Protein AF-A0A1W9LBS1-F1 (afdb_monomer_lite)

pLDDT: mean 74.66, std 26.08, range [30.8, 98.56]

Foldseek 3Di:
DDDDDDDDDDDDDDDDDDDDDDDDDDDDDDDDDDDDDDPPPDPPPCPPVNVVVVVVVVVVPDPPPPPPPPDQDWDWDWDWDADPNWIKIKTGIDSDPADAQWIKIATPLGWIKTGGDDRNAQAAWIKIADSQGKIKTAGDDRNFGAQWIWIQHPVRDIDTDGDDRNDDDDD

Structure (mmCIF, N/CA/C/O backbone):
data_AF-A0A1W9LBS1-F1
#
_entry.id   AF-A0A1W9LBS1-F1
#
loop_
_atom_site.group_PDB
_atom_site.id
_atom_site.type_symbol
_atom_site.label_atom_id
_atom_site.label_alt_id
_atom_site.label_comp_id
_atom_site.label_asym_id
_atom_site.label_entity_id
_atom_site.label_seq_id
_atom_site.pdbx_PDB_ins_code
_atom_site.Cartn_x
_atom_site.Cartn_y
_atom_site.Cartn_z
_atom_site.occupancy
_atom_site.B_iso_or_equiv
_atom_site.auth_seq_id
_atom_site.auth_comp_id
_atom_site.auth_asym_id
_atom_site.auth_atom_id
_atom_site.pdbx_PDB_model_num
ATOM 1 N N . MET A 1 1 ? -14.120 -19.213 -21.903 1.00 36.50 1 MET A N 1
ATOM 2 C CA . MET A 1 1 ? -15.144 -18.539 -21.077 1.00 36.50 1 MET A CA 1
ATOM 3 C C . MET A 1 1 ? -15.224 -19.303 -19.761 1.00 36.50 1 MET A C 1
ATOM 5 O O . MET A 1 1 ? -15.366 -20.513 -19.821 1.00 36.50 1 MET A O 1
ATOM 9 N N . LEU A 1 2 ? -15.049 -18.598 -18.633 1.00 33.12 2 LEU A N 1
ATOM 10 C CA . LEU A 1 2 ? -15.089 -19.060 -17.230 1.00 33.12 2 LEU A CA 1
ATOM 11 C C . LEU A 1 2 ? -13.929 -19.956 -16.746 1.00 33.12 2 LEU A C 1
ATOM 13 O O . LEU A 1 2 ? -14.022 -21.177 -16.708 1.00 33.12 2 LEU A O 1
ATOM 17 N N . ILE A 1 3 ? -12.853 -19.308 -16.282 1.00 35.91 3 ILE A N 1
ATOM 18 C CA . ILE A 1 3 ? -11.928 -19.889 -15.300 1.00 35.91 3 ILE A CA 1
ATOM 19 C C . ILE A 1 3 ? -12.516 -19.552 -13.928 1.00 35.91 3 ILE A C 1
ATOM 21 O O . ILE A 1 3 ? -12.462 -18.402 -13.497 1.00 35.91 3 ILE A O 1
ATOM 25 N N . THR A 1 4 ? -13.108 -20.529 -13.252 1.00 41.00 4 THR A N 1
ATOM 26 C CA . THR A 1 4 ? -13.481 -20.396 -11.840 1.00 41.00 4 THR A CA 1
ATOM 27 C C . THR A 1 4 ? -12.850 -21.518 -11.037 1.00 41.00 4 THR A C 1
ATOM 29 O O . THR A 1 4 ? -13.008 -22.686 -11.379 1.00 41.00 4 THR A O 1
ATOM 32 N N . ASN A 1 5 ? -12.244 -21.116 -9.920 1.00 39.78 5 ASN A N 1
ATOM 33 C CA . ASN A 1 5 ? -11.893 -21.917 -8.748 1.00 39.78 5 ASN A CA 1
ATOM 34 C C . ASN A 1 5 ? -10.579 -22.701 -8.820 1.00 39.78 5 ASN A C 1
ATOM 36 O O . ASN A 1 5 ? -10.556 -23.915 -8.988 1.00 39.78 5 ASN A O 1
ATOM 40 N N . TYR A 1 6 ? -9.488 -21.999 -8.520 1.00 35.34 6 TYR A N 1
ATOM 41 C CA . TYR A 1 6 ? -8.318 -22.602 -7.887 1.00 35.34 6 TYR A CA 1
ATOM 42 C C . TYR A 1 6 ? -8.099 -21.902 -6.540 1.00 35.34 6 TYR A C 1
ATOM 44 O O . TYR A 1 6 ? -8.247 -20.686 -6.465 1.00 35.34 6 TYR A O 1
ATOM 52 N N . TRP A 1 7 ? -7.746 -22.679 -5.511 1.00 31.48 7 TRP A N 1
ATOM 53 C CA . TRP A 1 7 ? -7.527 -22.308 -4.098 1.00 31.48 7 TRP A CA 1
ATOM 54 C C . TRP A 1 7 ? -8.739 -22.392 -3.159 1.00 31.48 7 TRP A C 1
ATOM 56 O O . TRP A 1 7 ? -9.196 -21.410 -2.581 1.00 31.48 7 TRP A O 1
ATOM 66 N N . LYS A 1 8 ? -9.164 -23.629 -2.885 1.00 36.88 8 LYS A N 1
ATOM 67 C CA . LYS A 1 8 ? -9.618 -24.010 -1.542 1.00 36.88 8 LYS A CA 1
ATOM 68 C C . LYS A 1 8 ? -8.499 -24.835 -0.898 1.00 36.88 8 LYS A C 1
ATOM 70 O O . LYS A 1 8 ? -8.040 -25.799 -1.496 1.00 36.88 8 LYS A O 1
ATOM 75 N N . ASN A 1 9 ? -8.109 -24.444 0.313 1.00 33.78 9 ASN A N 1
ATOM 76 C CA . ASN A 1 9 ? -7.305 -25.202 1.281 1.00 33.78 9 ASN A CA 1
ATOM 77 C C . ASN A 1 9 ? -5.779 -25.224 1.067 1.00 33.78 9 ASN A C 1
ATOM 79 O O . ASN A 1 9 ? -5.213 -26.176 0.539 1.00 33.78 9 ASN A O 1
ATOM 83 N N . ARG A 1 10 ? -5.082 -24.234 1.642 1.00 37.16 10 ARG A N 1
ATOM 84 C CA . ARG A 1 10 ? -3.775 -24.487 2.268 1.00 37.16 10 ARG A CA 1
ATOM 85 C C . ARG A 1 10 ? -3.899 -24.288 3.771 1.00 37.16 10 ARG A C 1
ATOM 87 O O . ARG A 1 10 ? -3.774 -23.183 4.284 1.00 37.16 10 ARG A O 1
ATOM 94 N N . THR A 1 11 ? -4.148 -25.393 4.457 1.00 37.41 11 THR A N 1
ATOM 95 C CA . THR A 1 11 ? -3.986 -25.533 5.902 1.00 37.41 11 THR A CA 1
ATOM 96 C C . THR A 1 11 ? -3.262 -26.854 6.101 1.00 37.41 11 THR A C 1
ATOM 98 O O . THR A 1 11 ? -3.874 -27.899 5.935 1.00 37.41 11 THR A O 1
ATOM 101 N N . ALA A 1 12 ? -1.955 -26.802 6.347 1.00 32.44 12 ALA A N 1
ATOM 102 C CA . ALA A 1 12 ? -1.190 -27.845 7.034 1.00 32.44 12 ALA A CA 1
ATOM 103 C C . ALA A 1 12 ? 0.273 -27.395 7.127 1.00 32.44 12 ALA A C 1
ATOM 105 O O . ALA A 1 12 ? 1.088 -27.610 6.235 1.00 32.44 12 ALA A O 1
ATOM 106 N N . MET A 1 13 ? 0.562 -26.718 8.229 1.00 32.22 13 MET A N 1
ATOM 107 C CA . MET A 1 13 ? 1.886 -26.583 8.811 1.00 32.22 13 MET A CA 1
ATOM 108 C C . MET A 1 13 ? 2.195 -27.923 9.491 1.00 32.22 13 MET A C 1
ATOM 1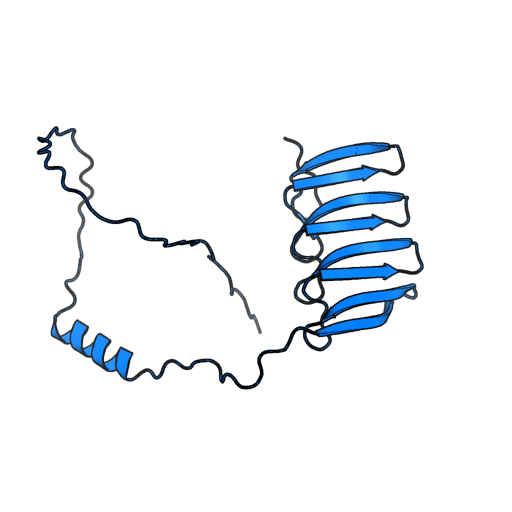10 O O . MET A 1 13 ? 1.425 -28.328 10.358 1.00 32.22 13 MET A O 1
ATOM 114 N N . VAL A 1 14 ? 3.270 -28.622 9.117 1.00 35.78 14 VAL A N 1
ATOM 115 C CA . VAL A 1 14 ? 3.818 -29.706 9.949 1.00 35.78 14 VAL A CA 1
ATOM 116 C C . VAL A 1 14 ? 5.337 -29.580 9.990 1.00 35.78 14 VAL A C 1
ATOM 118 O O . VAL A 1 14 ? 6.043 -29.849 9.023 1.00 35.78 14 VAL A O 1
ATOM 121 N N . LEU A 1 15 ? 5.794 -29.106 11.145 1.00 31.30 15 LEU A N 1
ATOM 122 C CA . LEU A 1 15 ? 7.166 -29.075 11.623 1.00 31.30 15 LEU A CA 1
ATOM 123 C C . LEU A 1 15 ? 7.467 -30.455 12.235 1.00 31.30 15 LEU A C 1
ATOM 125 O O . LEU A 1 15 ? 6.760 -30.867 13.151 1.00 31.30 15 LEU A O 1
ATOM 129 N N . PHE A 1 16 ? 8.496 -31.159 11.762 1.00 30.80 16 PHE A N 1
ATOM 130 C CA . PHE A 1 16 ? 9.033 -32.346 12.435 1.00 30.80 16 PHE A CA 1
ATOM 131 C C . PHE A 1 16 ? 10.470 -32.060 12.875 1.00 30.80 16 PHE A C 1
ATOM 133 O O . PHE A 1 16 ? 11.365 -31.948 12.042 1.00 30.80 16 PHE A O 1
ATOM 140 N N . ILE A 1 17 ? 10.689 -31.971 14.188 1.00 36.91 17 ILE A N 1
ATOM 141 C CA . ILE A 1 17 ? 11.993 -32.217 14.811 1.00 36.91 17 ILE A CA 1
ATOM 142 C C . ILE A 1 17 ? 11.771 -33.341 15.823 1.00 36.91 17 ILE A C 1
ATOM 144 O O . ILE A 1 17 ? 10.925 -33.238 16.709 1.00 36.91 17 ILE A O 1
ATOM 148 N N . ALA A 1 18 ? 12.488 -34.441 15.614 1.00 32.09 18 ALA A N 1
ATOM 149 C CA . ALA A 1 18 ? 12.414 -35.666 16.392 1.00 32.09 18 ALA A CA 1
ATOM 150 C C . ALA A 1 18 ? 13.114 -35.511 17.753 1.00 32.09 18 ALA A C 1
ATOM 152 O O . ALA A 1 18 ? 14.228 -34.996 17.821 1.00 32.09 18 ALA A O 1
ATOM 153 N N . ILE A 1 19 ? 12.494 -36.029 18.816 1.00 39.34 19 ILE A N 1
ATOM 154 C CA . ILE A 1 19 ? 13.157 -36.371 20.081 1.00 39.34 19 ILE A CA 1
ATOM 155 C C . ILE A 1 19 ? 12.761 -37.811 20.412 1.00 39.34 19 ILE A C 1
ATOM 157 O O . ILE A 1 19 ? 11.598 -38.193 20.275 1.00 39.34 19 ILE A O 1
ATOM 161 N N . GLY A 1 20 ? 13.760 -38.622 20.753 1.00 33.31 20 GLY A N 1
ATOM 162 C CA . GLY A 1 20 ? 13.642 -40.061 20.927 1.00 33.31 20 GLY A CA 1
ATOM 163 C C . GLY A 1 20 ? 13.085 -40.526 22.276 1.00 33.31 20 GLY A C 1
ATOM 164 O O . GLY A 1 20 ? 13.090 -39.803 23.265 1.00 33.31 20 GLY A O 1
ATOM 165 N N . LEU A 1 21 ? 12.648 -41.789 22.233 1.00 40.00 21 LEU A N 1
ATOM 166 C CA . LEU A 1 21 ? 12.688 -42.850 23.249 1.00 40.00 21 LEU A CA 1
ATOM 167 C C . LEU A 1 21 ? 12.442 -42.469 24.720 1.00 40.00 21 LEU A C 1
ATOM 169 O O . LEU A 1 21 ? 13.315 -41.943 25.400 1.00 40.00 21 LEU A O 1
ATOM 173 N N . SER A 1 22 ? 11.350 -42.981 25.288 1.00 35.19 22 SER A N 1
ATOM 174 C CA . SER A 1 22 ? 11.447 -44.046 26.300 1.00 35.19 22 SER A CA 1
ATOM 175 C C . SER A 1 22 ? 10.070 -44.571 26.715 1.00 35.19 22 SER A C 1
ATOM 177 O O . SER A 1 22 ? 9.037 -43.924 26.577 1.00 35.19 22 SER A O 1
ATOM 179 N N . SER A 1 23 ? 10.118 -45.825 27.137 1.00 40.25 23 SER A N 1
ATOM 180 C CA . SER A 1 23 ? 9.072 -46.772 27.489 1.00 40.25 23 SER A CA 1
ATOM 181 C C . SER A 1 23 ? 8.063 -46.274 28.526 1.00 40.25 23 SER A C 1
ATOM 183 O O . SER A 1 23 ? 8.428 -45.623 29.498 1.00 40.25 23 SER A O 1
ATOM 185 N N . GLY A 1 24 ? 6.805 -46.696 28.389 1.00 37.12 24 GLY A N 1
ATOM 186 C CA . GLY A 1 24 ? 5.781 -46.452 29.403 1.00 37.12 24 GLY A CA 1
ATOM 187 C C . GLY A 1 24 ? 4.496 -47.219 29.130 1.00 37.12 24 GLY A C 1
ATOM 188 O O . GLY A 1 24 ? 3.587 -46.720 28.482 1.00 37.12 24 GLY A O 1
ATOM 189 N N . CYS A 1 25 ? 4.455 -48.456 29.616 1.00 37.84 25 CYS A N 1
ATOM 190 C CA . CYS A 1 25 ? 3.277 -49.308 29.698 1.00 37.84 25 CYS A CA 1
ATOM 191 C C . CYS A 1 25 ? 2.192 -48.651 30.570 1.00 37.84 25 CYS A C 1
ATOM 193 O O . CYS A 1 25 ? 2.479 -48.288 31.708 1.00 37.84 25 CYS A O 1
ATOM 195 N N . ALA A 1 26 ? 0.957 -48.545 30.074 1.00 38.44 26 ALA A N 1
ATOM 196 C CA . ALA A 1 26 ? -0.228 -48.400 30.917 1.00 38.44 26 ALA A CA 1
ATOM 197 C C . ALA A 1 26 ? -1.488 -48.845 30.159 1.00 38.44 26 ALA A C 1
ATOM 199 O O . ALA A 1 26 ? -1.999 -48.168 29.270 1.00 38.44 26 ALA A O 1
ATOM 200 N N . THR A 1 27 ? -1.980 -50.018 30.543 1.00 38.81 27 THR A N 1
ATOM 201 C CA . THR A 1 27 ? -3.348 -50.505 30.351 1.00 38.81 27 THR A CA 1
ATOM 202 C C . THR A 1 27 ? -4.373 -49.465 30.807 1.00 38.81 27 THR A C 1
ATOM 204 O O . THR A 1 27 ? -4.335 -49.042 31.960 1.00 38.81 27 THR A O 1
ATOM 207 N N . PHE A 1 28 ? -5.335 -49.120 29.948 1.00 32.91 28 PHE A N 1
ATOM 208 C CA . PHE A 1 28 ? -6.532 -48.377 30.345 1.00 32.91 28 PHE A CA 1
ATOM 209 C C . PHE A 1 28 ? -7.780 -49.165 29.943 1.00 32.91 28 PHE A C 1
ATOM 211 O O . PHE A 1 28 ? -8.013 -49.454 28.769 1.00 32.91 28 PHE A O 1
ATOM 218 N N . GLN A 1 29 ? -8.538 -49.579 30.959 1.00 33.88 29 GLN A N 1
ATOM 219 C CA . GLN A 1 29 ? -9.793 -50.303 30.823 1.00 33.88 29 GLN A CA 1
ATOM 220 C C . GLN A 1 29 ? -10.922 -49.397 30.319 1.00 33.88 29 GLN A C 1
ATOM 222 O O . GLN A 1 29 ? -11.000 -48.207 30.610 1.00 33.88 29 GLN A O 1
ATOM 227 N N . SER A 1 30 ? -11.814 -50.046 29.576 1.00 36.19 30 SER A N 1
ATOM 228 C CA . SER A 1 30 ? -13.111 -49.596 29.079 1.00 36.19 30 SER A CA 1
ATOM 229 C C . SER A 1 30 ? -13.952 -48.835 30.105 1.00 36.19 30 SER A C 1
ATOM 231 O O . SER A 1 30 ? -14.184 -49.353 31.194 1.00 36.19 30 SER A O 1
ATOM 233 N N . GLN A 1 31 ? -14.556 -47.717 29.685 1.00 40.53 31 GLN A N 1
ATOM 234 C CA . GLN A 1 31 ? -15.939 -47.411 30.055 1.00 40.53 31 GLN A CA 1
ATOM 235 C C . GLN A 1 31 ? -16.732 -46.887 28.856 1.00 40.53 31 GLN A C 1
ATOM 237 O O . GLN A 1 31 ? -16.246 -46.162 27.993 1.00 40.53 31 GLN A O 1
ATOM 242 N N . LYS A 1 32 ? -17.966 -47.373 28.814 1.00 42.94 32 LYS A N 1
ATOM 243 C CA . LYS A 1 32 ? -18.930 -47.404 27.724 1.00 42.94 32 LYS A CA 1
ATOM 244 C C . LYS A 1 32 ? -20.008 -46.374 28.052 1.00 42.94 32 LYS A C 1
ATOM 246 O O . LYS A 1 32 ? -20.657 -46.500 29.085 1.00 42.94 32 LYS A O 1
ATOM 251 N N . THR A 1 33 ? -20.245 -45.408 27.173 1.00 37.22 33 THR A N 1
ATOM 252 C CA . THR A 1 33 ? -21.490 -44.628 27.149 1.00 37.22 33 THR A CA 1
ATOM 253 C C . THR A 1 33 ? -22.053 -44.626 25.736 1.00 37.22 33 THR A C 1
ATOM 255 O O . THR A 1 33 ? -21.349 -44.788 24.743 1.00 37.22 33 THR A O 1
ATOM 258 N N . ALA A 1 34 ? -23.374 -44.635 25.693 1.00 35.31 34 ALA A N 1
ATOM 259 C CA . ALA A 1 34 ? -24.176 -45.354 24.730 1.00 35.31 34 ALA A CA 1
ATOM 260 C C . ALA A 1 34 ? -24.749 -44.458 23.622 1.00 35.31 34 ALA A C 1
ATOM 262 O O . ALA A 1 34 ? -25.090 -43.309 23.874 1.00 35.31 34 ALA A O 1
ATOM 263 N N . LYS A 1 35 ? -24.981 -45.102 22.469 1.00 49.03 35 LYS A N 1
ATOM 264 C CA . LYS A 1 35 ? -26.024 -44.839 21.461 1.00 49.03 35 LYS A CA 1
ATOM 265 C C . LYS A 1 35 ? -25.932 -43.524 20.686 1.00 49.03 35 LYS A C 1
ATOM 267 O O . LYS A 1 35 ? -26.501 -42.517 21.078 1.00 49.03 35 LYS A O 1
ATOM 272 N N . ASN A 1 36 ? -25.336 -43.631 19.500 1.00 37.16 36 ASN A N 1
ATOM 273 C CA . ASN A 1 36 ? -25.856 -43.036 18.269 1.00 37.16 36 ASN A CA 1
ATOM 274 C C . ASN A 1 36 ? -25.451 -43.959 17.110 1.00 37.16 36 ASN A C 1
ATOM 276 O O . ASN A 1 36 ? -24.450 -43.737 16.432 1.00 37.16 36 ASN A O 1
ATOM 280 N N . ASP A 1 37 ? -26.203 -45.048 16.943 1.00 38.47 37 ASP A N 1
ATOM 281 C CA . ASP A 1 37 ? -26.030 -45.984 15.835 1.00 38.47 37 ASP A CA 1
ATOM 282 C C . ASP A 1 37 ? -26.579 -45.344 14.551 1.00 38.47 37 ASP A C 1
ATOM 284 O O . ASP A 1 37 ? -27.772 -45.411 14.259 1.00 38.47 37 ASP A O 1
ATOM 288 N N . ILE A 1 38 ? -25.704 -44.696 13.778 1.00 44.38 38 ILE A N 1
ATOM 289 C CA . ILE A 1 38 ? -25.950 -44.435 12.357 1.00 44.38 38 ILE A CA 1
ATOM 290 C C . ILE A 1 38 ? -25.478 -45.690 11.608 1.00 44.38 38 ILE A C 1
ATOM 292 O O . ILE A 1 38 ? -24.299 -46.041 11.721 1.00 44.38 38 ILE A O 1
ATOM 296 N N . PRO A 1 39 ? -26.336 -46.393 10.847 1.00 34.97 39 PRO A N 1
ATOM 297 C CA . PRO A 1 39 ? -25.899 -47.556 10.092 1.00 34.97 39 PRO A CA 1
ATOM 298 C C . PRO A 1 39 ? -24.931 -47.123 8.984 1.00 34.97 39 PRO A C 1
ATOM 300 O O . PRO A 1 39 ? -25.320 -46.517 7.987 1.00 34.97 39 PRO A O 1
ATOM 303 N N . MET A 1 40 ? -23.653 -47.469 9.149 1.00 38.41 40 MET A N 1
ATOM 304 C CA . MET A 1 40 ? -22.633 -47.407 8.100 1.00 38.41 40 MET A CA 1
ATOM 305 C C . MET A 1 40 ? -22.905 -48.507 7.064 1.00 38.41 40 MET A C 1
ATOM 307 O O . MET A 1 40 ? -22.256 -49.551 7.055 1.00 38.41 40 MET A O 1
ATOM 311 N N . GLN A 1 41 ? -23.890 -48.297 6.192 1.00 37.38 41 GLN A N 1
ATOM 312 C CA . GLN A 1 41 ? -24.056 -49.116 4.995 1.00 37.38 41 GLN A CA 1
ATOM 313 C C . GLN A 1 41 ? -23.137 -48.597 3.884 1.00 37.38 41 GLN A C 1
ATOM 315 O O . GLN A 1 41 ? -23.237 -47.449 3.463 1.00 37.38 41 GLN A O 1
ATOM 320 N N . GLY A 1 42 ? -22.269 -49.479 3.379 1.00 38.19 42 GLY A N 1
ATOM 321 C CA . GLY A 1 42 ? -21.701 -49.333 2.038 1.00 38.19 42 GLY A CA 1
ATOM 322 C C . GLY A 1 42 ? -20.231 -48.930 1.936 1.00 38.19 42 GLY A C 1
ATOM 323 O O . GLY A 1 42 ? -19.881 -48.190 1.022 1.00 38.19 42 GLY A O 1
ATOM 324 N N . GLN A 1 43 ? -19.329 -49.456 2.771 1.00 40.50 43 GLN A N 1
ATOM 325 C CA . GLN A 1 43 ? -17.933 -49.560 2.325 1.00 40.50 43 GLN A CA 1
ATOM 326 C C . GLN A 1 43 ? -17.844 -50.699 1.308 1.00 40.50 43 GLN A C 1
ATOM 328 O O . GLN A 1 43 ? -17.623 -51.857 1.658 1.00 40.50 43 GLN A O 1
ATOM 333 N N . LYS A 1 44 ? -18.070 -50.377 0.031 1.00 53.72 44 LYS A N 1
ATOM 334 C CA . LYS A 1 44 ? -17.778 -51.279 -1.085 1.00 53.72 44 LYS A CA 1
ATOM 335 C C . LYS A 1 44 ? -16.280 -51.589 -0.999 1.00 53.72 44 LYS A C 1
ATOM 337 O O . LYS A 1 44 ? -15.456 -50.729 -1.304 1.00 53.72 44 LYS A O 1
ATOM 342 N N . GLN A 1 45 ? -15.924 -52.769 -0.488 1.00 48.66 45 GLN A N 1
ATOM 343 C CA . GLN A 1 45 ? -14.539 -53.227 -0.467 1.00 48.66 45 GLN A CA 1
ATOM 344 C C . GLN A 1 45 ? -14.058 -53.242 -1.918 1.00 48.66 45 GLN A C 1
ATOM 346 O O . GLN A 1 45 ? -14.502 -54.054 -2.724 1.00 48.66 45 GLN A O 1
ATOM 351 N N . ILE A 1 46 ? -13.210 -52.277 -2.268 1.00 56.38 46 ILE A N 1
ATOM 352 C CA . ILE A 1 46 ? -12.528 -52.240 -3.559 1.00 56.38 46 ILE A CA 1
ATOM 353 C C . ILE A 1 46 ? -11.750 -53.553 -3.648 1.00 56.38 46 ILE A C 1
ATOM 355 O O . ILE A 1 46 ? -10.903 -53.800 -2.779 1.00 56.38 46 ILE A O 1
ATOM 359 N N . SER A 1 47 ? -12.087 -54.398 -4.629 1.00 62.19 47 SER A N 1
ATOM 360 C CA . SER A 1 47 ? -11.460 -55.709 -4.801 1.00 62.19 47 SER A CA 1
ATOM 361 C C . SER A 1 47 ? -9.939 -55.549 -4.915 1.00 62.19 47 SER A C 1
ATOM 363 O O . SER A 1 47 ? -9.480 -54.540 -5.463 1.00 62.19 47 SER A O 1
ATOM 365 N N . PRO A 1 48 ? -9.138 -56.505 -4.408 1.00 68.31 48 PRO A N 1
ATOM 366 C CA . PRO A 1 48 ? -7.678 -56.433 -4.489 1.00 68.31 48 PRO A CA 1
ATOM 367 C C . PRO A 1 48 ? -7.187 -56.178 -5.920 1.00 68.31 48 PRO A C 1
ATOM 369 O O . PRO A 1 48 ? -6.316 -55.345 -6.132 1.00 68.31 48 PRO A O 1
ATOM 372 N N . GLU A 1 49 ? -7.858 -56.778 -6.904 1.00 67.38 49 GLU A N 1
ATOM 373 C CA . GLU A 1 49 ? -7.580 -56.608 -8.334 1.00 67.38 49 GLU A CA 1
ATOM 374 C C . GLU A 1 49 ? -7.845 -55.185 -8.850 1.00 67.38 49 GLU A C 1
ATOM 376 O O . GLU A 1 49 ? -7.123 -54.684 -9.709 1.00 67.38 49 GLU A O 1
ATOM 381 N N . LEU A 1 50 ? -8.876 -54.503 -8.336 1.00 62.06 50 LEU A N 1
ATOM 382 C CA . LEU A 1 50 ? -9.157 -53.113 -8.697 1.00 62.06 50 LEU A CA 1
ATOM 383 C C . LEU A 1 50 ? -8.179 -52.159 -7.998 1.00 62.06 50 LEU A C 1
ATOM 385 O O . LEU A 1 50 ? -7.788 -51.156 -8.585 1.00 62.06 50 LEU A O 1
ATOM 389 N N . ARG A 1 51 ? -7.726 -52.489 -6.780 1.00 62.69 51 ARG A N 1
ATOM 390 C CA . ARG A 1 51 ? -6.655 -51.743 -6.095 1.00 62.69 51 ARG A CA 1
ATOM 391 C C . ARG A 1 51 ? -5.333 -51.851 -6.842 1.00 62.69 51 ARG A C 1
ATOM 393 O O . ARG A 1 51 ? -4.649 -50.845 -6.992 1.00 62.69 51 ARG A O 1
ATOM 400 N N . GLU A 1 52 ? -5.006 -53.045 -7.322 1.00 67.06 52 GLU A N 1
ATOM 401 C CA . GLU A 1 52 ? -3.799 -53.290 -8.102 1.00 67.06 52 GLU A CA 1
ATOM 402 C C . GLU A 1 52 ? -3.869 -52.575 -9.454 1.00 67.06 52 GLU A C 1
ATOM 404 O O . GLU A 1 52 ? -2.956 -51.827 -9.772 1.00 67.06 52 GLU A O 1
ATOM 409 N N . LYS A 1 53 ? -4.999 -52.643 -10.176 1.00 65.81 53 LYS A N 1
ATOM 410 C CA . LYS A 1 53 ? -5.201 -51.870 -11.418 1.00 65.81 53 LYS A CA 1
ATOM 411 C C . LYS A 1 53 ? -5.069 -50.360 -11.213 1.00 65.81 53 LYS A C 1
ATOM 413 O O . LYS A 1 53 ? -4.354 -49.716 -11.972 1.00 65.81 53 LYS A O 1
ATOM 418 N N . ILE A 1 54 ? -5.690 -49.799 -10.169 1.00 59.91 54 ILE A N 1
ATOM 419 C CA . ILE A 1 54 ? -5.566 -48.366 -9.849 1.00 59.91 54 ILE A CA 1
ATOM 420 C C . ILE A 1 54 ? -4.114 -48.014 -9.486 1.00 59.91 54 ILE A C 1
ATOM 422 O O . ILE A 1 54 ? -3.636 -46.950 -9.870 1.00 59.91 54 ILE A O 1
ATOM 426 N N . ALA A 1 55 ? -3.387 -48.895 -8.792 1.00 59.00 55 ALA A N 1
ATOM 427 C CA . ALA A 1 55 ? -1.982 -48.679 -8.445 1.00 59.00 55 ALA A CA 1
ATOM 428 C C . ALA A 1 55 ? -1.045 -48.774 -9.665 1.00 59.00 55 ALA A C 1
ATOM 430 O O . ALA A 1 55 ? -0.142 -47.948 -9.803 1.00 59.00 55 ALA A O 1
ATOM 431 N N . THR A 1 56 ? -1.280 -49.724 -10.576 1.00 59.03 56 THR A N 1
ATOM 432 C CA . THR A 1 56 ? -0.514 -49.877 -11.823 1.00 59.03 56 THR A CA 1
ATOM 433 C C . THR A 1 56 ? -0.776 -48.718 -12.786 1.00 59.03 56 THR A C 1
ATOM 435 O O . THR A 1 56 ? 0.139 -48.235 -13.450 1.00 59.03 56 THR A O 1
ATOM 438 N N . GLU A 1 57 ? -2.009 -48.215 -12.838 1.00 57.25 57 GLU A N 1
ATOM 439 C CA . GLU A 1 57 ? -2.393 -47.080 -13.681 1.00 57.25 57 GLU A CA 1
ATOM 440 C C . GLU A 1 57 ? -1.914 -45.740 -13.088 1.00 57.25 57 GLU A C 1
ATOM 442 O O . GLU A 1 57 ? -1.452 -44.871 -13.827 1.00 57.25 57 GLU A O 1
ATOM 447 N N . ALA A 1 58 ? -1.875 -45.616 -11.753 1.00 54.25 58 ALA A N 1
ATOM 448 C CA . ALA A 1 58 ? -1.268 -44.481 -11.050 1.00 54.25 58 ALA A CA 1
ATOM 449 C C . ALA A 1 58 ? 0.262 -44.407 -11.213 1.00 54.25 58 ALA A C 1
ATOM 451 O O . ALA A 1 58 ? 0.816 -43.313 -11.206 1.00 54.25 58 ALA A O 1
ATOM 452 N N . GLN A 1 59 ? 0.948 -45.539 -11.400 1.00 55.47 59 GLN A N 1
ATOM 453 C CA . GLN A 1 59 ? 2.389 -45.576 -11.704 1.00 55.47 59 GLN A CA 1
ATOM 454 C C . GLN A 1 59 ? 2.699 -45.283 -13.180 1.00 55.47 59 GLN A C 1
ATOM 456 O O . GLN A 1 59 ? 3.813 -44.878 -13.506 1.00 55.47 59 GLN A O 1
ATOM 461 N N . LYS A 1 60 ? 1.717 -45.454 -14.078 1.00 59.78 60 LYS A N 1
ATOM 462 C CA . LYS A 1 60 ? 1.827 -45.128 -15.511 1.00 59.78 60 LYS A CA 1
ATOM 463 C C . LYS A 1 60 ? 1.509 -43.660 -15.813 1.00 59.78 60 LYS A C 1
ATOM 465 O O . LYS A 1 60 ? 1.869 -43.154 -16.877 1.00 59.78 60 LYS A O 1
ATOM 470 N N . ALA A 1 61 ? 0.866 -42.967 -14.877 1.00 53.28 61 ALA A N 1
ATOM 471 C CA . ALA A 1 61 ? 0.786 -41.520 -14.883 1.00 53.28 61 ALA A CA 1
ATOM 472 C C . ALA A 1 61 ? 2.153 -40.961 -14.478 1.00 53.28 61 ALA A C 1
ATOM 474 O O . ALA A 1 61 ? 2.467 -40.843 -13.296 1.00 53.28 61 ALA A O 1
ATOM 475 N N . ILE A 1 62 ? 2.978 -40.621 -15.471 1.00 55.22 62 ILE A N 1
ATOM 476 C CA . ILE A 1 62 ? 4.127 -39.738 -15.258 1.00 55.22 62 ILE A CA 1
ATOM 477 C C . ILE A 1 62 ? 3.580 -38.521 -14.499 1.00 55.22 62 ILE A C 1
ATOM 479 O O . ILE A 1 62 ? 2.658 -37.877 -15.016 1.00 55.22 62 ILE A O 1
ATOM 483 N N . PRO A 1 63 ? 4.074 -38.205 -13.287 1.00 54.03 63 PRO A N 1
ATOM 484 C CA . PRO A 1 63 ? 3.776 -36.929 -12.671 1.00 54.03 63 PRO A CA 1
ATOM 485 C C . PRO A 1 63 ? 4.199 -35.882 -13.688 1.00 54.03 63 PRO A C 1
ATOM 487 O O . PRO A 1 63 ? 5.382 -35.773 -14.010 1.00 54.03 63 PRO A O 1
ATOM 490 N N . ILE A 1 64 ? 3.240 -35.164 -14.267 1.00 50.22 64 ILE A N 1
ATOM 491 C CA . I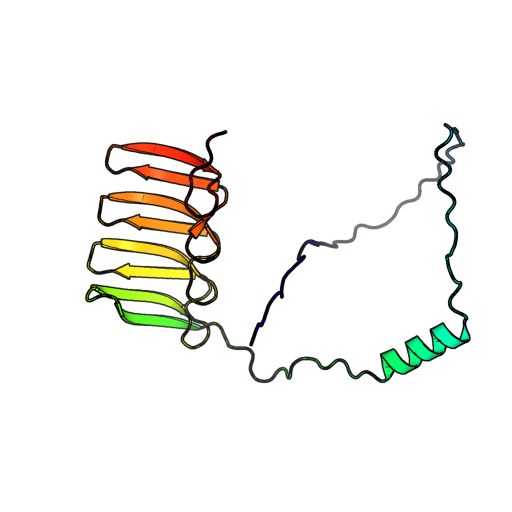LE A 1 64 ? 3.560 -34.004 -15.085 1.00 50.22 64 ILE A CA 1
ATOM 492 C C . ILE A 1 64 ? 4.017 -32.952 -14.078 1.00 50.22 64 ILE A C 1
ATOM 494 O O . ILE A 1 64 ? 3.247 -32.091 -13.655 1.00 50.22 64 ILE A O 1
ATOM 498 N N . GLU A 1 65 ? 5.251 -33.084 -13.592 1.00 54.22 65 GLU A N 1
ATOM 499 C CA . GLU A 1 65 ? 5.928 -31.967 -12.970 1.00 54.22 65 GLU A CA 1
ATOM 500 C C . GLU A 1 65 ? 5.880 -30.846 -14.013 1.00 54.22 65 GLU A C 1
ATOM 502 O O . GLU A 1 65 ? 6.248 -31.078 -15.173 1.00 54.22 65 GLU A O 1
ATOM 507 N N . PRO A 1 66 ? 5.342 -29.660 -13.675 1.00 59.56 66 PRO A N 1
ATOM 508 C CA . PRO A 1 66 ? 5.400 -28.543 -14.599 1.00 59.56 66 PRO A CA 1
ATOM 509 C C . PRO A 1 66 ? 6.873 -28.378 -14.994 1.00 59.56 66 PRO A C 1
ATOM 511 O O . PRO A 1 66 ? 7.722 -28.386 -14.098 1.00 59.56 66 PRO A O 1
ATOM 514 N N . PRO A 1 67 ? 7.202 -28.298 -16.298 1.00 57.72 67 PRO A N 1
ATOM 515 C CA . PRO A 1 67 ? 8.587 -28.300 -16.746 1.00 57.72 67 PRO A CA 1
ATOM 516 C C . PRO A 1 67 ? 9.354 -27.232 -15.969 1.00 57.72 67 PRO A C 1
ATOM 518 O O . PRO A 1 67 ? 8.990 -26.055 -16.007 1.00 57.72 67 PRO A O 1
ATOM 521 N N . LEU A 1 68 ? 10.398 -27.653 -15.248 1.00 56.50 68 LEU A N 1
ATOM 522 C CA . LEU A 1 68 ? 11.165 -26.854 -14.280 1.00 56.50 68 L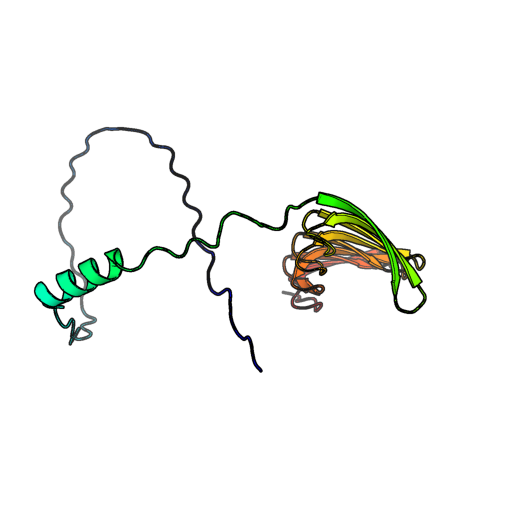EU A CA 1
ATOM 523 C C . LEU A 1 68 ? 11.925 -25.660 -14.907 1.00 56.50 68 LEU A C 1
ATOM 525 O O . LEU A 1 68 ? 12.818 -25.088 -14.290 1.00 56.50 68 LEU A O 1
ATOM 529 N N . GLY A 1 69 ? 11.617 -25.308 -16.155 1.00 52.34 69 GLY A N 1
ATOM 530 C CA . GLY A 1 69 ? 12.451 -24.491 -17.024 1.00 52.34 69 GLY A CA 1
ATOM 531 C C . GLY A 1 69 ? 12.125 -23.005 -17.073 1.00 52.34 69 GLY A C 1
ATOM 532 O O . GLY A 1 69 ? 12.945 -22.276 -17.602 1.00 52.34 69 GLY A O 1
ATOM 533 N N . ASN A 1 70 ? 10.990 -22.532 -16.548 1.00 61.56 70 ASN A N 1
ATOM 534 C CA . ASN A 1 70 ? 10.647 -21.099 -16.562 1.00 61.56 70 ASN A CA 1
ATOM 535 C C . ASN A 1 70 ? 9.725 -20.723 -15.392 1.00 61.56 70 ASN A C 1
ATOM 537 O O . ASN A 1 70 ? 8.641 -20.171 -15.592 1.00 61.56 70 ASN A O 1
ATOM 541 N N . LEU A 1 71 ? 10.128 -21.018 -14.150 1.00 61.16 71 LEU A N 1
ATOM 542 C CA . LEU A 1 71 ? 9.482 -20.339 -13.029 1.00 61.16 71 LEU A CA 1
ATOM 543 C C . LEU A 1 71 ? 9.767 -18.842 -13.179 1.00 61.16 71 LEU A C 1
ATOM 545 O O . LEU A 1 71 ? 10.939 -18.467 -13.292 1.00 61.16 71 LEU A O 1
ATOM 549 N N . PRO A 1 72 ? 8.736 -17.981 -13.205 1.00 67.38 72 PRO A N 1
ATOM 550 C CA . PRO A 1 72 ? 8.978 -16.556 -13.223 1.00 67.38 72 PRO A CA 1
ATOM 551 C C . PRO A 1 72 ? 9.784 -16.218 -11.965 1.00 67.38 72 PRO A C 1
ATOM 553 O O . PRO A 1 72 ? 9.391 -16.532 -10.839 1.00 67.38 72 PRO A O 1
ATOM 556 N N . LYS A 1 73 ? 10.984 -15.676 -12.169 1.00 83.25 73 LYS A N 1
ATOM 557 C CA . LYS A 1 73 ? 11.892 -15.332 -11.080 1.00 83.25 73 LYS A CA 1
ATOM 558 C C . LYS A 1 73 ? 11.452 -13.996 -10.500 1.00 83.25 73 LYS A C 1
ATOM 560 O O . LYS A 1 73 ? 11.244 -13.043 -11.248 1.00 83.25 73 LYS A O 1
ATOM 565 N N . VAL A 1 74 ? 11.339 -13.929 -9.176 1.00 90.88 74 VAL A N 1
ATOM 566 C CA . VAL A 1 74 ? 11.159 -12.650 -8.486 1.00 90.88 74 VAL A CA 1
ATOM 567 C C . VAL A 1 74 ? 12.456 -11.845 -8.612 1.00 90.88 74 VAL A C 1
ATOM 569 O O . VAL A 1 74 ? 13.539 -12.351 -8.310 1.00 90.88 74 VAL A O 1
ATOM 572 N N . SER A 1 75 ? 12.351 -10.605 -9.074 1.00 94.19 75 SER A N 1
ATOM 573 C CA . SER A 1 75 ? 13.461 -9.662 -9.229 1.00 94.19 75 SER A CA 1
ATOM 574 C C . SER A 1 75 ? 13.091 -8.310 -8.636 1.00 94.19 75 S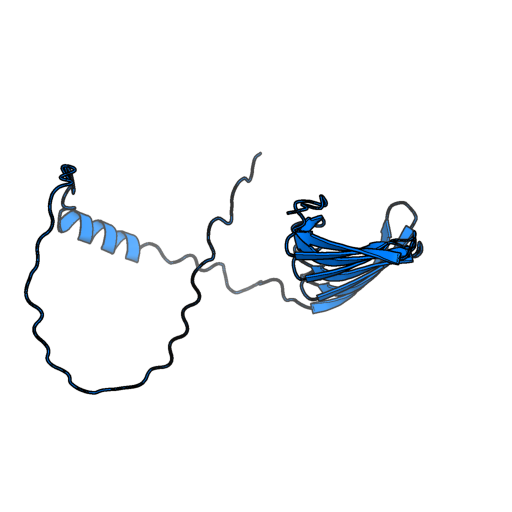ER A C 1
ATOM 576 O O . SER A 1 75 ? 11.978 -7.854 -8.851 1.00 94.19 75 SER A O 1
ATOM 578 N N . TYR A 1 76 ? 14.012 -7.630 -7.959 1.00 95.88 76 TYR A N 1
ATOM 579 C CA . TYR A 1 76 ? 13.778 -6.260 -7.497 1.00 95.88 76 TYR A CA 1
ATOM 580 C C . TYR A 1 76 ? 13.861 -5.266 -8.661 1.00 95.88 76 TYR A C 1
ATOM 582 O O . TYR A 1 76 ? 14.751 -5.379 -9.507 1.00 95.88 76 TYR A O 1
ATOM 590 N N . GLY A 1 77 ? 12.979 -4.269 -8.698 1.00 95.06 77 GLY A N 1
ATOM 591 C CA . GLY A 1 77 ? 13.025 -3.239 -9.727 1.00 95.06 77 GLY A CA 1
ATOM 592 C C . GLY A 1 77 ? 12.232 -1.981 -9.401 1.00 95.06 77 GLY A C 1
ATOM 593 O O . GLY A 1 77 ? 11.430 -1.930 -8.469 1.00 95.06 77 GLY A O 1
ATOM 594 N N . LYS A 1 78 ? 12.464 -0.957 -10.224 1.00 97.12 78 LYS A N 1
ATOM 595 C CA . LYS A 1 78 ? 11.761 0.324 -10.185 1.00 97.12 78 LYS A CA 1
ATOM 596 C C . LYS A 1 78 ? 10.935 0.493 -11.455 1.00 97.12 78 LYS A C 1
ATOM 598 O O . LYS A 1 78 ? 11.425 0.247 -12.555 1.00 97.12 78 LYS A O 1
ATOM 603 N N . ARG A 1 79 ? 9.679 0.905 -11.308 1.00 95.88 79 ARG A N 1
ATOM 604 C CA . ARG A 1 79 ? 8.755 1.182 -12.412 1.00 95.88 79 ARG A CA 1
ATOM 605 C C . ARG A 1 79 ? 8.158 2.558 -12.231 1.00 95.88 79 ARG A C 1
ATOM 607 O O . ARG A 1 79 ? 7.856 2.970 -11.120 1.00 95.88 79 ARG A O 1
ATOM 614 N N . GLU A 1 80 ? 7.938 3.245 -13.331 1.00 97.06 80 GLU A N 1
ATOM 615 C CA . GLU A 1 80 ? 7.232 4.514 -13.346 1.00 97.06 80 GLU A CA 1
ATOM 616 C C . GLU A 1 80 ? 6.167 4.490 -14.429 1.00 97.06 80 GLU A C 1
ATOM 618 O O . GLU A 1 80 ? 6.234 3.716 -15.386 1.00 97.06 80 GLU A O 1
ATOM 623 N N . GLY A 1 81 ? 5.141 5.303 -14.249 1.00 96.00 81 GLY A N 1
ATOM 624 C CA . GLY A 1 81 ? 4.059 5.380 -15.208 1.00 96.00 81 GLY A CA 1
ATOM 625 C C . GLY A 1 81 ? 3.049 6.436 -14.828 1.00 96.00 81 GLY A C 1
ATOM 626 O O . GLY A 1 81 ? 3.254 7.234 -13.915 1.00 96.00 81 GLY A O 1
ATOM 627 N N . THR A 1 82 ? 1.944 6.450 -15.561 1.00 96.75 82 THR A N 1
ATOM 628 C CA . THR A 1 82 ? 0.837 7.371 -15.323 1.00 96.75 82 THR A CA 1
ATOM 629 C C . THR A 1 82 ? -0.463 6.583 -15.304 1.00 96.75 82 THR A C 1
ATOM 631 O O . THR A 1 82 ? -0.736 5.811 -16.220 1.00 96.75 82 THR A O 1
ATOM 634 N N . ARG A 1 83 ? -1.281 6.769 -14.266 1.00 93.00 83 ARG A N 1
ATOM 635 C CA . ARG A 1 83 ? -2.607 6.151 -14.139 1.00 93.00 83 ARG A CA 1
ATOM 636 C C . ARG A 1 83 ? -3.627 7.238 -13.834 1.00 93.00 83 ARG A C 1
ATOM 638 O O . ARG A 1 83 ? -3.446 8.001 -12.893 1.00 93.00 83 ARG A O 1
ATOM 645 N N . ALA A 1 84 ? -4.672 7.327 -14.659 1.00 94.19 84 ALA A N 1
ATOM 646 C CA . ALA A 1 84 ? -5.673 8.399 -14.593 1.00 94.19 84 ALA A CA 1
ATOM 647 C C . ALA A 1 84 ? -5.059 9.821 -14.579 1.00 94.19 84 ALA A C 1
ATOM 649 O O . ALA A 1 84 ? -5.523 10.697 -13.860 1.00 94.19 84 ALA A O 1
ATOM 650 N N . GLY A 1 85 ? -3.978 10.039 -15.339 1.00 96.12 85 GLY A N 1
ATOM 651 C CA . GLY A 1 85 ? -3.265 11.325 -15.390 1.00 96.12 85 GLY A CA 1
ATOM 652 C C . GLY A 1 85 ? -2.320 11.599 -14.211 1.00 96.12 85 GLY A C 1
ATOM 653 O O . GLY A 1 85 ? -1.648 12.624 -14.201 1.00 96.12 85 GLY A O 1
ATOM 654 N N . ILE A 1 86 ? -2.220 10.688 -13.240 1.00 96.81 86 ILE A N 1
ATOM 655 C CA . ILE A 1 86 ? -1.377 10.840 -12.050 1.00 96.81 86 ILE A CA 1
ATOM 656 C C . ILE A 1 86 ? -0.121 9.990 -12.222 1.00 96.81 86 ILE A C 1
ATOM 658 O O . ILE A 1 86 ? -0.213 8.785 -12.479 1.00 96.81 86 ILE A O 1
ATOM 662 N N . LYS A 1 87 ? 1.055 10.613 -12.090 1.00 98.19 87 LYS A N 1
ATOM 663 C CA . LYS A 1 87 ? 2.338 9.906 -12.159 1.00 98.19 87 LYS A CA 1
ATOM 664 C C . LYS A 1 87 ? 2.484 8.996 -10.946 1.00 98.19 87 LYS A C 1
ATOM 666 O O . LYS A 1 87 ? 2.101 9.380 -9.842 1.00 98.19 87 LYS A O 1
ATOM 671 N N . TYR A 1 88 ? 3.065 7.822 -11.138 1.00 98.12 88 TYR A N 1
ATOM 672 C CA . TYR A 1 88 ? 3.415 6.927 -10.046 1.00 98.12 88 TYR A CA 1
ATOM 673 C C . TYR A 1 88 ? 4.827 6.379 -10.207 1.00 98.12 88 TYR A C 1
ATOM 675 O O . TYR A 1 88 ? 5.334 6.245 -11.321 1.00 98.12 88 TYR A O 1
ATOM 683 N N . VAL A 1 89 ? 5.426 6.030 -9.073 1.00 98.31 89 VAL A N 1
ATOM 684 C CA . VAL A 1 89 ? 6.686 5.301 -8.966 1.00 98.31 89 VAL A CA 1
ATOM 685 C C . VAL A 1 89 ? 6.446 4.091 -8.076 1.00 98.31 89 VAL A C 1
ATOM 687 O O . VAL A 1 89 ? 5.950 4.223 -6.959 1.00 98.31 89 VAL A O 1
ATOM 690 N N . TYR A 1 90 ? 6.777 2.916 -8.588 1.00 98.12 90 TYR A N 1
ATOM 691 C CA . TYR A 1 90 ? 6.837 1.667 -7.851 1.00 98.12 90 TYR A CA 1
ATOM 692 C C . TYR A 1 90 ? 8.294 1.264 -7.662 1.00 98.12 90 TYR A C 1
ATOM 694 O O . TYR A 1 90 ? 9.090 1.358 -8.596 1.00 98.12 90 TYR A O 1
ATOM 702 N N . GLU A 1 91 ? 8.623 0.765 -6.482 1.00 98.31 91 GLU A N 1
ATOM 703 C CA . GLU A 1 91 ? 9.914 0.175 -6.173 1.00 98.31 91 GLU A CA 1
ATOM 704 C C . GLU A 1 91 ? 9.705 -1.066 -5.301 1.00 98.31 91 GLU A C 1
ATOM 706 O O . GLU A 1 91 ? 9.082 -0.978 -4.242 1.00 98.31 91 GLU A O 1
ATOM 711 N N . GLY A 1 92 ? 10.169 -2.230 -5.755 1.00 97.75 92 GLY A N 1
ATOM 712 C CA . GLY A 1 92 ? 9.958 -3.485 -5.037 1.00 97.75 92 GLY A CA 1
ATOM 713 C C . GLY A 1 92 ? 10.141 -4.739 -5.882 1.00 97.75 92 GLY A C 1
ATOM 714 O O . GLY A 1 92 ? 10.729 -4.708 -6.965 1.00 97.75 92 GLY A O 1
ATOM 715 N N . ASP A 1 93 ? 9.629 -5.846 -5.359 1.00 97.94 93 ASP A N 1
ATOM 716 C CA . ASP A 1 93 ? 9.689 -7.164 -5.974 1.00 97.94 93 ASP A CA 1
ATOM 717 C C . ASP A 1 93 ? 8.768 -7.258 -7.209 1.00 97.94 93 ASP A C 1
ATOM 719 O O . ASP A 1 93 ? 7.579 -6.946 -7.199 1.00 97.94 93 ASP A O 1
ATOM 723 N N . LEU A 1 94 ? 9.316 -7.750 -8.310 1.00 96.12 94 LEU A N 1
ATOM 724 C CA . LEU A 1 94 ? 8.628 -7.940 -9.580 1.00 96.12 94 LEU A CA 1
ATOM 725 C C . LEU A 1 94 ? 8.652 -9.410 -9.968 1.00 96.12 94 LEU A C 1
ATOM 727 O O . LEU A 1 94 ? 9.686 -10.069 -9.888 1.00 96.12 94 LEU A O 1
ATOM 731 N N . LEU A 1 95 ? 7.520 -9.905 -10.448 1.00 94.62 95 LEU A N 1
ATOM 732 C CA . LEU A 1 95 ? 7.403 -11.196 -11.108 1.00 94.62 95 LEU A CA 1
ATOM 733 C C . LEU A 1 95 ? 7.194 -10.941 -12.605 1.00 94.62 95 LEU A C 1
ATOM 735 O O . LEU A 1 95 ? 6.063 -10.775 -13.067 1.00 94.62 95 LEU A O 1
ATOM 739 N N . GLY A 1 96 ? 8.294 -10.819 -13.353 1.00 91.44 96 GLY A N 1
ATOM 740 C CA . GLY A 1 96 ? 8.262 -10.262 -14.709 1.00 91.44 96 GLY A CA 1
ATOM 741 C C . GLY A 1 96 ? 7.879 -8.777 -14.680 1.00 91.44 96 GLY A C 1
ATOM 742 O O . GLY A 1 96 ? 8.581 -7.968 -14.083 1.00 91.44 96 GLY A O 1
ATOM 743 N N . ASP A 1 97 ? 6.748 -8.421 -15.292 1.00 90.31 97 ASP A N 1
ATOM 744 C CA . ASP A 1 97 ? 6.211 -7.049 -15.305 1.00 90.31 97 ASP A CA 1
ATOM 745 C C . ASP A 1 97 ? 5.185 -6.762 -14.195 1.00 90.31 97 ASP A C 1
ATOM 747 O O . ASP A 1 97 ? 4.612 -5.672 -14.135 1.00 90.31 97 ASP A O 1
ATOM 751 N N . ILE A 1 98 ? 4.920 -7.739 -13.326 1.00 94.44 98 ILE A N 1
ATOM 752 C CA . ILE A 1 98 ? 3.838 -7.689 -12.341 1.00 94.44 98 ILE A CA 1
ATOM 753 C C . ILE A 1 98 ? 4.407 -7.383 -10.953 1.00 94.44 98 ILE A C 1
ATOM 755 O O . ILE A 1 98 ? 5.363 -8.028 -10.527 1.00 94.44 98 ILE A O 1
ATOM 759 N N . TYR A 1 99 ? 3.790 -6.453 -10.215 1.00 96.94 99 TYR A N 1
ATOM 760 C CA . TYR A 1 99 ? 4.150 -6.198 -8.813 1.00 96.94 99 TYR A CA 1
ATOM 761 C C . TYR A 1 99 ? 3.867 -7.433 -7.957 1.00 96.94 99 TYR A C 1
ATOM 763 O O . TYR A 1 99 ? 2.771 -8.007 -8.004 1.00 96.94 99 TYR A O 1
ATOM 771 N N . TYR A 1 100 ? 4.856 -7.829 -7.170 1.00 96.75 100 TYR A N 1
ATOM 772 C CA . TYR A 1 100 ? 4.829 -9.018 -6.334 1.00 96.75 100 TYR A CA 1
ATOM 773 C C . TYR A 1 100 ? 5.571 -8.739 -5.022 1.00 96.75 100 TYR A C 1
ATOM 775 O O . TYR A 1 100 ? 6.153 -7.673 -4.872 1.00 96.75 100 TYR A O 1
ATOM 783 N N . GLY A 1 101 ? 5.532 -9.662 -4.060 1.00 96.69 101 GLY A N 1
ATOM 784 C CA . GLY A 1 101 ? 6.365 -9.607 -2.856 1.00 96.69 101 GLY A CA 1
ATOM 785 C C . GLY A 1 101 ? 6.246 -8.284 -2.103 1.00 96.69 101 GLY A C 1
ATOM 786 O O . GLY A 1 101 ? 5.147 -7.770 -1.931 1.00 96.69 101 GLY A O 1
ATOM 787 N N . LYS A 1 102 ? 7.362 -7.730 -1.633 1.00 98.06 102 LYS A N 1
ATOM 788 C CA . LYS A 1 102 ? 7.371 -6.435 -0.942 1.00 98.06 102 LYS A CA 1
ATOM 789 C C . LYS A 1 102 ? 7.587 -5.303 -1.934 1.00 98.06 102 LYS A C 1
ATOM 791 O O . LYS A 1 102 ? 8.450 -5.388 -2.801 1.00 98.06 102 LYS A O 1
ATOM 796 N N . GLY A 1 103 ? 6.873 -4.199 -1.757 1.00 98.12 103 GLY A N 1
ATOM 797 C CA . GLY A 1 103 ? 7.132 -3.003 -2.542 1.00 98.12 103 GLY A CA 1
ATOM 798 C C . GLY A 1 103 ? 6.528 -1.738 -1.964 1.00 98.12 103 GLY A C 1
ATOM 799 O O . GLY A 1 103 ? 5.769 -1.751 -0.993 1.00 98.12 103 GLY A O 1
ATOM 800 N N . LYS A 1 104 ? 6.863 -0.634 -2.620 1.00 98.50 104 LYS A N 1
ATOM 801 C CA . LYS A 1 104 ? 6.395 0.709 -2.327 1.00 98.50 104 LYS A CA 1
ATOM 802 C C . LYS A 1 104 ? 5.886 1.352 -3.606 1.00 98.50 104 LYS A C 1
ATOM 804 O O . LYS A 1 104 ? 6.608 1.441 -4.590 1.00 98.50 104 LYS A O 1
ATOM 809 N N . LEU A 1 105 ? 4.641 1.805 -3.588 1.00 98.31 105 LEU A N 1
ATOM 810 C CA . LEU A 1 105 ? 3.974 2.491 -4.685 1.00 98.31 105 LEU A CA 1
ATOM 811 C C . LEU A 1 105 ? 3.603 3.901 -4.234 1.00 98.31 105 LEU A C 1
ATOM 813 O O . LEU A 1 105 ? 2.851 4.069 -3.280 1.00 98.31 105 LEU A O 1
ATOM 817 N N . ILE A 1 106 ? 4.105 4.913 -4.930 1.00 98.25 106 ILE A N 1
ATOM 818 C CA . ILE A 1 106 ? 3.904 6.325 -4.600 1.00 98.25 106 ILE A CA 1
ATOM 819 C C . ILE A 1 106 ? 3.290 7.013 -5.808 1.00 98.25 106 ILE A C 1
ATOM 821 O O . ILE A 1 106 ? 3.836 6.936 -6.906 1.00 98.25 106 ILE A O 1
ATOM 825 N N . TYR A 1 107 ? 2.178 7.708 -5.610 1.00 98.25 107 TYR A N 1
ATOM 826 C CA . TYR A 1 107 ? 1.557 8.553 -6.619 1.00 98.25 107 TYR A CA 1
ATOM 827 C C . TYR A 1 107 ? 1.864 10.021 -6.339 1.00 98.25 107 TYR A C 1
ATOM 829 O O . TYR A 1 107 ? 1.937 10.460 -5.191 1.00 98.25 107 TYR A O 1
ATOM 837 N N . SER A 1 108 ? 1.975 10.818 -7.399 1.00 98.00 108 SER A N 1
ATOM 838 C CA . SER A 1 108 ? 2.269 12.250 -7.303 1.00 98.00 108 SER A CA 1
ATOM 839 C C . SER A 1 108 ? 1.159 13.074 -6.639 1.00 98.00 108 SER A C 1
ATOM 841 O O . SER A 1 108 ? 1.380 14.236 -6.327 1.00 98.00 108 SER A O 1
ATOM 843 N N . ASN A 1 109 ? -0.031 12.501 -6.427 1.00 96.75 109 ASN A N 1
ATOM 844 C CA . ASN A 1 109 ? -1.138 13.129 -5.699 1.00 96.75 109 ASN A CA 1
ATOM 845 C C . ASN A 1 109 ? -1.081 12.900 -4.175 1.00 96.75 109 ASN A C 1
ATOM 847 O O . ASN A 1 109 ? -2.021 13.274 -3.482 1.00 96.75 109 ASN A O 1
ATOM 851 N N . GLY A 1 110 ? -0.037 12.243 -3.660 1.00 95.38 110 GLY A N 1
ATOM 852 C CA . GLY A 1 110 ? 0.120 11.935 -2.236 1.00 95.38 110 GLY A CA 1
ATOM 853 C C . GLY A 1 110 ? -0.452 10.583 -1.802 1.00 95.38 110 GLY A C 1
ATOM 854 O O . GLY A 1 110 ? -0.215 10.163 -0.673 1.00 95.38 110 GLY A O 1
ATOM 855 N N . PHE A 1 111 ? -1.151 9.857 -2.680 1.00 97.75 111 PHE A N 1
ATOM 856 C CA . PHE A 1 111 ? -1.538 8.477 -2.396 1.00 97.75 111 PHE A CA 1
ATOM 857 C C . PHE A 1 111 ? -0.288 7.589 -2.396 1.00 97.75 111 PHE A C 1
ATOM 859 O O . PHE A 1 111 ? 0.503 7.622 -3.341 1.00 97.75 111 PHE A O 1
ATOM 866 N N . SER A 1 112 ? -0.105 6.762 -1.371 1.00 98.06 112 SER A N 1
ATOM 867 C CA . SER A 1 112 ? 0.995 5.797 -1.348 1.00 98.06 112 SER A CA 1
ATOM 868 C C . SER A 1 112 ? 0.625 4.508 -0.634 1.00 98.06 112 SER A C 1
ATOM 870 O O . SER A 1 112 ? -0.211 4.497 0.264 1.00 98.06 112 SER A O 1
ATOM 872 N N . TYR A 1 113 ? 1.255 3.417 -1.050 1.00 98.50 113 TYR A N 1
ATOM 873 C CA . TYR A 1 113 ? 1.141 2.109 -0.428 1.00 98.50 113 TYR A CA 1
ATOM 874 C C . TYR A 1 113 ? 2.529 1.506 -0.237 1.00 98.50 113 TYR A C 1
ATOM 876 O O . TYR A 1 113 ? 3.345 1.531 -1.155 1.00 98.50 113 TYR A O 1
ATOM 884 N N . GLU A 1 114 ? 2.783 0.926 0.927 1.00 98.56 114 GLU A N 1
ATOM 885 C CA . GLU A 1 114 ? 3.995 0.175 1.236 1.00 98.56 114 GLU A CA 1
ATOM 886 C C . GLU A 1 114 ? 3.599 -1.142 1.898 1.00 98.56 114 GLU A C 1
ATOM 888 O O . GLU A 1 114 ? 2.922 -1.145 2.925 1.00 98.56 114 GLU A O 1
ATOM 893 N N . GLY A 1 115 ? 3.975 -2.270 1.305 1.00 98.19 115 GLY A N 1
ATOM 894 C CA . GLY A 1 115 ? 3.550 -3.569 1.809 1.00 98.19 115 GLY A CA 1
ATOM 895 C C . GLY A 1 115 ? 3.676 -4.686 0.794 1.00 98.19 115 GLY A C 1
ATOM 896 O O . GLY A 1 115 ? 4.471 -4.621 -0.144 1.00 98.19 115 GLY A O 1
ATOM 897 N N . GLU A 1 116 ? 2.882 -5.724 1.015 1.00 98.19 116 GLU A N 1
ATOM 898 C CA . GLU A 1 116 ? 2.881 -6.923 0.192 1.00 98.19 116 GLU A CA 1
ATOM 899 C C . GLU A 1 116 ? 1.990 -6.775 -1.055 1.00 98.19 116 GLU A C 1
ATOM 901 O O . GLU A 1 116 ? 0.924 -6.145 -1.026 1.00 98.19 116 GLU A O 1
ATOM 906 N N . PHE A 1 117 ? 2.455 -7.351 -2.162 1.00 97.94 117 PHE A N 1
ATOM 907 C CA . PHE A 1 117 ? 1.802 -7.383 -3.459 1.00 97.94 117 PHE A CA 1
ATOM 908 C C . PHE A 1 117 ? 1.686 -8.815 -3.972 1.00 97.94 117 PHE A C 1
ATOM 910 O O . PHE A 1 117 ? 2.613 -9.622 -3.887 1.00 97.94 117 PHE A O 1
ATOM 917 N N . LYS A 1 118 ? 0.558 -9.105 -4.615 1.00 96.44 118 LYS A N 1
ATOM 918 C CA . LYS A 1 118 ? 0.327 -10.347 -5.345 1.00 96.44 118 LYS A CA 1
ATOM 919 C C . LYS A 1 118 ? -0.486 -10.051 -6.593 1.00 96.44 118 LYS A C 1
ATOM 921 O O . LYS A 1 118 ? -1.516 -9.384 -6.520 1.00 96.44 118 LYS A O 1
ATOM 926 N N . GLU A 1 119 ? -0.014 -10.537 -7.739 1.00 94.50 119 GLU A N 1
ATOM 927 C CA . GLU A 1 119 ? -0.677 -10.335 -9.038 1.00 94.50 119 GLU A CA 1
ATOM 928 C C . GLU A 1 119 ? -0.988 -8.849 -9.326 1.00 94.50 119 GLU A C 1
ATOM 930 O O . GLU A 1 119 ? -2.049 -8.502 -9.844 1.00 94.50 119 GLU A O 1
ATOM 935 N N . GLY A 1 120 ? -0.078 -7.943 -8.943 1.00 94.94 120 GLY A N 1
ATOM 936 C CA . GLY A 1 120 ? -0.237 -6.504 -9.165 1.00 94.94 120 GLY A CA 1
ATOM 937 C C . GLY A 1 120 ? -1.178 -5.792 -8.187 1.00 94.94 120 GLY A C 1
ATOM 938 O O . GLY A 1 120 ? -1.404 -4.591 -8.335 1.00 94.94 120 GLY A O 1
ATOM 939 N N . LYS A 1 121 ? -1.735 -6.494 -7.194 1.00 97.19 121 LYS A N 1
ATOM 940 C CA . LYS A 1 121 ? -2.656 -5.945 -6.189 1.00 97.19 121 LYS A CA 1
ATOM 941 C C . LYS A 1 121 ? -2.043 -5.998 -4.796 1.00 97.19 121 LYS A C 1
ATOM 943 O O . LYS A 1 121 ? -1.198 -6.844 -4.530 1.00 97.19 121 LYS A O 1
ATOM 948 N N . TYR A 1 122 ? -2.523 -5.139 -3.901 1.00 97.75 122 TYR A N 1
ATOM 949 C CA . TYR A 1 122 ? -2.194 -5.206 -2.476 1.00 97.75 122 TYR A CA 1
ATOM 950 C C . TYR A 1 122 ? -2.756 -6.501 -1.881 1.00 97.75 122 TYR A C 1
ATOM 952 O O . TYR A 1 122 ? -3.960 -6.759 -1.993 1.00 97.75 122 TYR A O 1
ATOM 960 N N . ASP A 1 123 ? -1.903 -7.327 -1.289 1.00 98.00 123 ASP A N 1
ATOM 961 C CA . ASP A 1 123 ? -2.287 -8.632 -0.743 1.00 98.00 123 ASP A CA 1
ATOM 962 C C . ASP A 1 123 ? -1.276 -9.034 0.334 1.00 98.00 123 ASP A C 1
ATOM 964 O O . ASP A 1 123 ? -0.091 -9.118 0.036 1.00 98.00 123 ASP A O 1
ATOM 968 N N . GLY A 1 124 ? -1.727 -9.242 1.571 1.00 97.50 124 GLY A N 1
ATOM 969 C CA . GLY A 1 124 ? -0.860 -9.416 2.742 1.00 97.50 124 GLY A CA 1
ATOM 970 C C . GLY A 1 124 ? -0.825 -8.172 3.630 1.00 97.50 124 GLY A C 1
ATOM 971 O O . GLY A 1 124 ? -1.785 -7.405 3.665 1.00 97.50 124 GLY A O 1
ATOM 972 N N . LYS A 1 125 ? 0.247 -7.969 4.398 1.00 98.25 125 LYS A N 1
ATOM 973 C CA . LYS A 1 125 ? 0.355 -6.811 5.298 1.00 98.25 125 LYS A CA 1
ATOM 974 C C . LYS A 1 125 ? 0.846 -5.581 4.547 1.00 98.25 125 LYS A C 1
ATOM 976 O O . LYS A 1 125 ? 1.765 -5.657 3.731 1.00 98.25 125 LYS A O 1
ATOM 981 N N . GLY A 1 126 ? 0.277 -4.428 4.872 1.00 98.19 126 GLY A N 1
ATOM 982 C CA . GLY A 1 126 ? 0.696 -3.177 4.265 1.00 98.19 126 GLY A CA 1
ATOM 983 C C . GLY A 1 126 ? 0.213 -1.938 4.993 1.00 98.19 126 GLY A C 1
ATOM 984 O O . GLY A 1 126 ? -0.539 -1.983 5.971 1.00 98.19 126 GLY A O 1
ATOM 985 N N . SER A 1 127 ? 0.667 -0.811 4.473 1.00 98.38 127 SER A N 1
ATOM 986 C CA . SER A 1 127 ? 0.350 0.522 4.931 1.00 98.38 127 SER A CA 1
ATOM 987 C C . SER A 1 127 ? -0.052 1.384 3.743 1.00 98.38 127 SER A C 1
ATOM 989 O O . SER A 1 127 ? 0.637 1.412 2.730 1.00 98.38 127 SER A O 1
ATOM 991 N N . LEU A 1 128 ? -1.184 2.065 3.859 1.00 98.12 128 LEU A N 1
ATOM 992 C CA . LEU A 1 128 ? -1.809 2.849 2.807 1.00 98.12 128 LEU A CA 1
ATOM 993 C C . LEU A 1 128 ? -2.050 4.266 3.320 1.00 98.12 128 LEU A C 1
ATOM 995 O O . LEU A 1 128 ? -2.802 4.456 4.274 1.00 98.12 128 LEU A O 1
ATOM 999 N N . ALA A 1 129 ? -1.433 5.250 2.678 1.00 98.06 129 ALA A N 1
ATOM 1000 C CA . ALA A 1 129 ? -1.669 6.661 2.930 1.00 98.06 129 ALA A CA 1
ATOM 1001 C C . ALA A 1 129 ? -2.522 7.253 1.808 1.00 98.06 129 ALA A C 1
ATOM 1003 O O . ALA A 1 129 ? -2.255 7.052 0.618 1.00 98.06 129 ALA A O 1
ATOM 1004 N N . TYR A 1 130 ? -3.551 7.992 2.196 1.00 97.25 130 TYR A N 1
ATOM 1005 C CA . TYR A 1 130 ? -4.468 8.652 1.286 1.00 97.25 130 TYR A CA 1
ATOM 1006 C C . TYR A 1 130 ? -4.118 10.143 1.145 1.00 97.25 130 TYR A C 1
ATOM 1008 O O . TYR A 1 130 ? -3.640 10.757 2.099 1.00 97.25 130 TYR A O 1
ATOM 1016 N N . PRO A 1 131 ? -4.426 10.774 -0.005 1.00 96.75 131 PRO A N 1
ATOM 1017 C CA . PRO A 1 131 ? -4.190 12.206 -0.221 1.00 96.75 131 PRO A CA 1
ATOM 1018 C C . PRO A 1 131 ? -4.888 13.130 0.784 1.00 96.75 131 PRO A C 1
ATOM 1020 O O . PRO A 1 131 ? -4.462 14.261 0.980 1.00 96.75 131 PRO A O 1
ATOM 1023 N N . ASN A 1 132 ? -5.977 12.667 1.402 1.00 96.00 132 ASN A N 1
ATOM 1024 C CA . ASN A 1 132 ? -6.731 13.421 2.403 1.00 96.00 132 ASN A CA 1
ATOM 1025 C C . ASN A 1 132 ? -6.084 13.395 3.803 1.00 96.00 132 ASN A C 1
ATOM 1027 O O . ASN A 1 132 ? -6.631 14.003 4.717 1.00 96.00 132 ASN A O 1
ATOM 1031 N N . GLY A 1 133 ? -4.955 12.697 3.976 1.00 95.94 133 GLY A N 1
ATOM 1032 C CA . GLY A 1 133 ? -4.267 12.531 5.257 1.00 95.94 133 GLY A CA 1
ATOM 1033 C C . GLY A 1 133 ? -4.707 11.304 6.058 1.00 95.94 133 GLY A C 1
ATOM 1034 O O . GLY A 1 133 ? -4.113 11.026 7.097 1.00 95.94 133 GLY A O 1
ATOM 1035 N N . ASP A 1 134 ? -5.702 10.546 5.588 1.00 97.31 134 ASP A N 1
ATOM 1036 C CA . ASP A 1 134 ? -6.052 9.274 6.213 1.00 97.31 134 ASP A CA 1
ATOM 1037 C C . ASP A 1 134 ? -4.935 8.246 5.987 1.00 97.31 134 ASP A C 1
ATOM 1039 O O . ASP A 1 134 ? -4.272 8.202 4.946 1.00 97.31 134 ASP A O 1
ATOM 1043 N N . HIS A 1 135 ? -4.761 7.363 6.961 1.00 97.81 135 HIS A N 1
ATOM 1044 C CA . HIS A 1 135 ? -3.752 6.320 6.960 1.00 97.81 135 HIS A CA 1
ATOM 1045 C C . HIS A 1 135 ? -4.350 5.007 7.442 1.00 97.81 135 HIS A C 1
ATOM 1047 O O . HIS A 1 135 ? -5.053 4.956 8.448 1.00 97.81 135 HIS A O 1
ATOM 1053 N N . TYR A 1 136 ? -4.077 3.929 6.722 1.00 98.00 136 TYR A N 1
ATOM 1054 C CA . TYR A 1 136 ? -4.457 2.585 7.120 1.00 98.00 136 TYR A CA 1
ATOM 1055 C C . TYR A 1 136 ? -3.219 1.703 7.236 1.00 98.00 136 TYR A C 1
ATOM 1057 O O . TYR A 1 136 ? -2.385 1.681 6.335 1.00 98.00 136 TYR A O 1
ATOM 1065 N N . ALA A 1 137 ? -3.122 0.933 8.313 1.00 98.19 137 ALA A N 1
ATOM 1066 C CA . ALA A 1 137 ? -2.128 -0.119 8.480 1.00 98.19 137 ALA A CA 1
ATOM 1067 C C . ALA A 1 137 ? -2.835 -1.416 8.865 1.00 98.19 137 ALA A C 1
ATOM 1069 O O . ALA A 1 137 ? -3.575 -1.447 9.848 1.00 98.19 137 ALA A O 1
ATOM 1070 N N . GLY A 1 138 ? -2.631 -2.482 8.099 1.00 97.81 138 GLY A N 1
ATOM 1071 C CA . GLY A 1 138 ? -3.341 -3.735 8.326 1.00 97.81 138 GLY A CA 1
ATOM 1072 C C . GLY A 1 138 ? -3.150 -4.742 7.207 1.00 97.81 138 GLY A C 1
ATOM 1073 O O . GLY A 1 138 ? -2.195 -4.664 6.431 1.00 97.81 138 GLY A O 1
ATOM 1074 N N . GLU A 1 139 ? -4.060 -5.705 7.151 1.00 98.06 139 GLU A N 1
ATOM 1075 C CA . GLU A 1 139 ? -4.074 -6.720 6.108 1.00 98.06 139 GLU A CA 1
ATOM 1076 C C . GLU A 1 139 ? -4.849 -6.248 4.864 1.00 98.06 139 GLU A C 1
ATOM 1078 O O . GLU A 1 139 ? -5.778 -5.437 4.899 1.00 98.06 139 GLU A O 1
ATOM 1083 N N . PHE A 1 140 ? -4.442 -6.777 3.719 1.00 98.12 140 PHE A N 1
ATOM 1084 C CA . PHE A 1 140 ? -5.034 -6.534 2.419 1.00 98.12 140 PHE A CA 1
ATOM 1085 C C . PHE A 1 140 ? -5.308 -7.858 1.729 1.00 98.12 140 PHE A C 1
ATOM 1087 O O . PHE A 1 140 ? -4.567 -8.831 1.874 1.00 98.12 140 PHE A O 1
ATOM 1094 N N . ARG A 1 141 ? -6.370 -7.883 0.933 1.00 97.81 141 ARG A N 1
ATOM 1095 C CA . ARG A 1 141 ? -6.713 -9.014 0.080 1.00 97.81 141 ARG A CA 1
ATOM 1096 C C . ARG A 1 141 ? -7.267 -8.491 -1.229 1.00 97.81 141 ARG A C 1
ATOM 1098 O O . ARG A 1 141 ? -8.265 -7.769 -1.230 1.00 97.81 141 ARG A O 1
ATOM 1105 N N . GLN A 1 142 ? -6.647 -8.866 -2.346 1.00 96.56 142 GLN A N 1
ATOM 1106 C CA . GLN A 1 142 ? -7.100 -8.465 -3.685 1.00 96.56 142 GLN A CA 1
ATOM 1107 C C . GLN A 1 142 ? -7.283 -6.942 -3.855 1.00 96.56 142 GLN A C 1
ATOM 1109 O O . GLN A 1 142 ? -8.198 -6.487 -4.543 1.00 96.56 142 GLN A O 1
ATOM 1114 N N . GLY A 1 143 ? -6.407 -6.146 -3.239 1.00 95.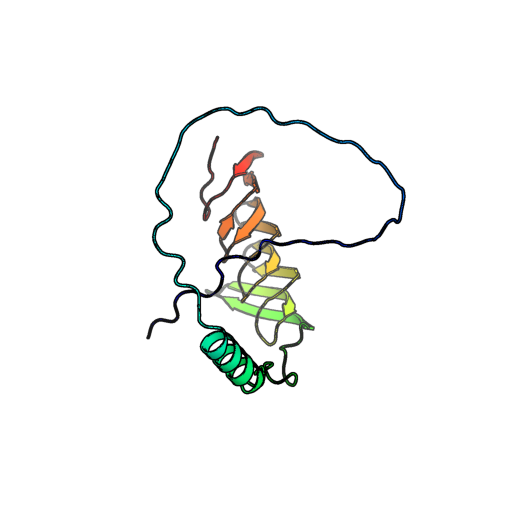31 143 GLY A N 1
ATOM 1115 C CA . GLY A 1 143 ? -6.420 -4.684 -3.317 1.00 95.31 143 GLY A CA 1
ATOM 1116 C C . GLY A 1 143 ? -7.356 -3.988 -2.327 1.00 95.31 143 GLY A C 1
ATOM 1117 O O . GLY A 1 143 ? -7.426 -2.763 -2.349 1.00 95.31 143 GLY A O 1
ATOM 1118 N N . LYS A 1 144 ? -8.058 -4.737 -1.469 1.00 97.00 144 LYS A N 1
ATOM 1119 C CA . LYS A 1 144 ? -8.988 -4.201 -0.467 1.00 97.00 144 LYS A CA 1
ATOM 1120 C C . LYS A 1 144 ? -8.459 -4.414 0.939 1.00 97.00 144 LYS A C 1
ATOM 1122 O O . LYS A 1 144 ? -7.805 -5.424 1.194 1.00 97.00 144 LYS A O 1
ATOM 1127 N N . ARG A 1 145 ? -8.803 -3.518 1.861 1.00 96.94 145 ARG A N 1
ATOM 1128 C CA . ARG A 1 145 ? -8.530 -3.698 3.293 1.00 96.94 145 ARG A CA 1
ATOM 1129 C C . ARG A 1 145 ? -9.297 -4.913 3.804 1.00 96.94 145 ARG A C 1
ATOM 1131 O O . ARG A 1 145 ? -10.501 -5.046 3.550 1.00 96.94 145 ARG A O 1
ATOM 1138 N N . HIS A 1 146 ? -8.603 -5.794 4.504 1.00 97.44 146 HIS A N 1
ATOM 1139 C CA . HIS A 1 146 ? -9.146 -7.040 5.029 1.00 97.44 146 HIS A CA 1
ATOM 1140 C C . HIS A 1 146 ? -8.501 -7.359 6.383 1.00 97.44 146 HIS A C 1
ATOM 1142 O O . HIS A 1 146 ? -7.504 -6.746 6.735 1.00 97.44 146 HIS A O 1
ATOM 1148 N N . GLY A 1 147 ? -9.051 -8.300 7.148 1.00 96.12 147 GLY A N 1
ATOM 1149 C CA . GLY A 1 147 ? -8.425 -8.774 8.383 1.00 96.12 147 GLY A CA 1
ATOM 1150 C C . GLY A 1 147 ? -8.288 -7.684 9.450 1.00 96.12 147 GLY A C 1
ATOM 1151 O O . GLY A 1 147 ? -9.072 -6.733 9.497 1.00 96.12 147 GLY A O 1
ATOM 1152 N N . GLN A 1 148 ? -7.299 -7.828 10.332 1.00 97.12 148 GLN A N 1
ATOM 1153 C CA . GLN A 1 148 ? -7.059 -6.829 11.372 1.00 97.12 148 GLN A CA 1
ATOM 1154 C C . GLN A 1 148 ? -6.353 -5.601 10.796 1.00 97.12 148 GLN A C 1
ATOM 1156 O O . GLN A 1 148 ? -5.400 -5.711 10.021 1.00 97.12 148 GLN A O 1
ATOM 1161 N N . GLY A 1 149 ? -6.787 -4.416 11.216 1.00 97.00 149 GLY A N 1
ATOM 1162 C CA . GLY A 1 149 ? -6.127 -3.178 10.834 1.00 97.00 149 GLY A CA 1
ATOM 1163 C C . GLY A 1 149 ? -6.502 -1.986 11.697 1.00 97.00 149 GLY A C 1
ATOM 1164 O O . GLY A 1 149 ? -7.395 -2.037 12.543 1.00 97.00 149 GLY A O 1
ATOM 1165 N N . ILE A 1 150 ? -5.790 -0.896 11.449 1.00 97.38 150 ILE A N 1
ATOM 1166 C CA . ILE A 1 150 ? -5.929 0.391 12.113 1.00 97.38 150 ILE A CA 1
ATOM 1167 C C . ILE A 1 150 ? -6.130 1.435 11.020 1.00 97.38 150 ILE A C 1
ATOM 1169 O O . ILE A 1 150 ? -5.263 1.610 10.168 1.00 97.38 150 ILE A O 1
ATOM 1173 N N . LEU A 1 151 ? -7.264 2.129 11.051 1.00 96.94 151 LEU A N 1
ATOM 1174 C CA . LEU A 1 151 ? -7.529 3.314 10.243 1.00 96.94 151 LEU A CA 1
ATOM 1175 C C . LEU A 1 151 ? -7.377 4.556 11.124 1.00 96.94 151 LEU A C 1
ATOM 1177 O O . LEU A 1 151 ? -8.198 4.793 12.011 1.00 96.94 151 LEU A O 1
ATOM 1181 N N . SER A 1 152 ? -6.342 5.341 10.863 1.00 97.25 152 SER A N 1
ATOM 1182 C CA . SER A 1 152 ? -6.118 6.664 11.436 1.00 97.25 152 SER A CA 1
ATOM 1183 C C . SER A 1 152 ? -6.639 7.707 10.457 1.00 97.25 152 SER A C 1
ATOM 1185 O O . SER A 1 152 ? -6.197 7.765 9.313 1.00 97.25 152 SER A O 1
ATOM 1187 N N . LYS A 1 153 ? -7.600 8.516 10.879 1.00 96.44 153 LYS A N 1
ATOM 1188 C CA . LYS A 1 153 ? -8.139 9.602 10.064 1.00 96.44 153 LYS A CA 1
ATOM 1189 C C . LYS A 1 153 ? -7.335 10.880 10.259 1.00 96.44 153 LYS A C 1
ATOM 1191 O O . LYS A 1 153 ? -6.743 11.085 11.319 1.00 96.44 153 LYS A O 1
ATOM 1196 N N . ALA A 1 154 ? -7.385 11.769 9.273 1.00 95.50 154 ALA A N 1
ATOM 1197 C CA . ALA A 1 154 ? -6.739 13.080 9.354 1.00 95.50 154 ALA A CA 1
ATOM 1198 C C . ALA A 1 154 ? -7.244 13.940 10.535 1.00 95.50 154 ALA A C 1
ATOM 1200 O O . ALA A 1 154 ? -6.518 14.795 11.032 1.00 95.50 154 ALA A O 1
ATOM 1201 N N . ASP A 1 155 ? -8.466 13.688 11.024 1.00 94.50 155 ASP A N 1
ATOM 1202 C CA . ASP A 1 155 ? -9.049 14.350 12.202 1.00 94.50 155 ASP A CA 1
ATOM 1203 C C . ASP A 1 155 ? -8.554 13.782 13.550 1.00 94.50 155 ASP A C 1
ATOM 1205 O O . ASP A 1 155 ? -9.037 14.183 14.608 1.00 94.50 155 ASP A O 1
ATOM 1209 N N . GLY A 1 156 ? -7.611 12.834 13.524 1.00 93.12 156 GLY A N 1
ATOM 1210 C CA . GLY A 1 156 ? -7.047 12.175 14.702 1.00 93.12 156 GLY A CA 1
ATOM 1211 C C . GLY A 1 156 ? -7.869 10.995 15.224 1.00 93.12 156 GLY A C 1
ATOM 1212 O O . GLY A 1 156 ? -7.423 10.304 16.143 1.00 93.12 156 GLY A O 1
ATOM 1213 N N . LYS A 1 157 ? -9.047 10.702 14.652 1.00 94.94 157 LYS A N 1
ATOM 1214 C CA . LYS A 1 157 ? -9.814 9.511 15.040 1.00 94.94 157 LYS A CA 1
ATOM 1215 C C . LYS A 1 157 ? -9.091 8.245 14.600 1.00 94.94 157 LYS A C 1
ATOM 1217 O O . LYS A 1 157 ? -8.619 8.140 13.471 1.00 94.94 157 LYS A O 1
ATOM 1222 N N . ARG A 1 158 ? -9.085 7.239 15.475 1.00 95.25 158 ARG A N 1
ATOM 1223 C CA . ARG A 1 158 ? -8.469 5.935 15.222 1.00 95.25 158 ARG A CA 1
ATOM 1224 C C . ARG A 1 158 ? -9.508 4.828 15.350 1.00 95.25 158 ARG A C 1
ATOM 1226 O O . ARG A 1 158 ? -10.203 4.745 16.358 1.00 95.25 158 ARG A O 1
ATOM 1233 N N . GLN A 1 159 ? -9.610 3.984 14.330 1.00 93.75 159 GLN A N 1
ATOM 1234 C CA . GLN A 1 159 ? -10.496 2.822 14.302 1.00 93.75 159 GLN A CA 1
ATOM 1235 C C . GLN A 1 159 ? -9.644 1.567 14.161 1.00 93.75 159 GLN A C 1
ATOM 1237 O O . GLN A 1 159 ? -9.012 1.360 13.128 1.00 93.75 159 GLN A O 1
ATOM 1242 N N . GLU A 1 160 ? -9.615 0.748 15.205 1.00 95.88 160 GLU A N 1
ATOM 1243 C CA . GLU A 1 160 ? -8.893 -0.520 15.227 1.00 95.88 160 GLU A CA 1
ATOM 1244 C C . GLU A 1 160 ? -9.893 -1.672 15.266 1.00 95.88 160 GLU A C 1
ATOM 1246 O O . GLU A 1 160 ? -10.862 -1.634 16.025 1.00 95.88 160 GLU A O 1
ATOM 1251 N N . GLY A 1 161 ? -9.681 -2.680 14.425 1.00 95.44 161 GLY A N 1
ATOM 1252 C CA . GLY A 1 161 ? -10.536 -3.858 14.393 1.00 95.44 161 GLY A CA 1
ATOM 1253 C C . GLY A 1 161 ? -10.516 -4.581 13.056 1.00 95.44 161 GLY A C 1
ATOM 1254 O O . GLY A 1 161 ? -9.587 -4.442 12.260 1.00 95.44 161 GLY A O 1
ATOM 1255 N N . GLN A 1 162 ? -11.569 -5.363 12.828 1.00 97.25 162 GLN A N 1
ATOM 1256 C CA . GLN A 1 162 ? -11.706 -6.199 11.643 1.00 97.25 162 GLN A CA 1
ATOM 1257 C C . GLN A 1 162 ? -12.222 -5.406 10.442 1.00 97.25 162 GLN A C 1
ATOM 1259 O O . GLN A 1 162 ? -13.164 -4.621 10.550 1.00 97.25 162 GLN A O 1
ATOM 1264 N N . PHE A 1 163 ? -11.643 -5.669 9.276 1.00 95.88 163 PHE A N 1
ATOM 1265 C CA . PHE A 1 163 ? -12.066 -5.136 7.990 1.00 95.88 163 PHE A CA 1
ATOM 1266 C C . PHE A 1 163 ? -12.466 -6.281 7.061 1.00 95.88 163 PHE A C 1
ATOM 1268 O O . PHE A 1 163 ? -11.778 -7.294 6.952 1.00 95.88 163 PHE A O 1
ATOM 1275 N N . VAL A 1 164 ? -13.580 -6.112 6.352 1.00 96.31 164 VAL A N 1
ATOM 1276 C CA . VAL A 1 164 ? -14.045 -7.058 5.335 1.00 96.31 164 VAL A CA 1
ATOM 1277 C C . VAL A 1 164 ? -14.328 -6.285 4.058 1.00 96.31 164 VAL A C 1
ATOM 1279 O O . VAL A 1 164 ? -15.316 -5.559 3.968 1.00 96.31 164 VAL A O 1
ATOM 1282 N N . ASP A 1 165 ? -13.438 -6.442 3.078 1.00 94.25 165 ASP A N 1
ATOM 1283 C CA . ASP A 1 165 ? -13.540 -5.850 1.743 1.00 94.25 165 ASP A CA 1
ATOM 1284 C C . ASP A 1 165 ? -13.810 -4.333 1.816 1.00 94.25 165 ASP A C 1
ATOM 1286 O O . ASP A 1 165 ? -14.823 -3.833 1.328 1.00 94.25 165 ASP A O 1
ATOM 1290 N N . ASP A 1 166 ? -12.891 -3.621 2.476 1.00 94.69 166 ASP A N 1
ATOM 1291 C CA . ASP A 1 166 ? -12.910 -2.177 2.761 1.00 94.69 166 ASP A CA 1
ATOM 1292 C C . ASP A 1 166 ? -13.914 -1.688 3.806 1.00 94.69 166 ASP A C 1
ATOM 1294 O O . ASP A 1 166 ? -13.838 -0.520 4.201 1.00 94.69 166 ASP A O 1
ATOM 1298 N N . LYS A 1 167 ? -14.812 -2.541 4.302 1.00 93.69 167 LYS A N 1
ATOM 1299 C CA . LYS A 1 167 ? -15.778 -2.161 5.338 1.00 93.69 167 LYS A CA 1
ATOM 1300 C C . LYS A 1 167 ? -15.235 -2.482 6.722 1.00 93.69 167 LYS A C 1
ATOM 1302 O O . LYS A 1 167 ? -14.845 -3.615 6.988 1.00 93.69 167 LYS A O 1
ATOM 1307 N N . PHE A 1 168 ? -15.238 -1.487 7.605 1.00 93.44 168 PHE A N 1
ATOM 1308 C CA . PHE A 1 168 ? -14.951 -1.696 9.020 1.00 93.44 168 PHE A CA 1
ATOM 1309 C C . PHE A 1 168 ? -16.096 -2.487 9.661 1.00 93.44 168 PHE A C 1
ATOM 1311 O O . PHE A 1 168 ? -17.256 -2.086 9.568 1.00 93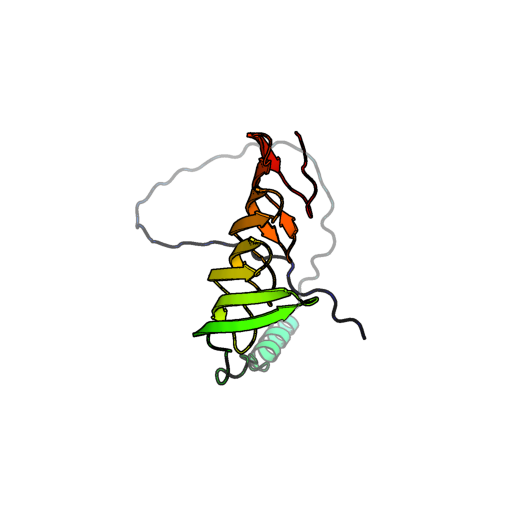.44 168 PHE A O 1
ATOM 1318 N N . SER A 1 169 ? -15.759 -3.599 10.305 1.00 90.50 169 SER A N 1
ATOM 1319 C CA . SER A 1 169 ? -16.670 -4.401 11.110 1.00 90.50 169 SER A CA 1
ATOM 1320 C C . SER A 1 169 ? -16.384 -4.110 12.578 1.00 90.50 169 SER A C 1
ATOM 1322 O O . SER A 1 169 ? -15.464 -4.682 13.166 1.00 90.50 169 SER A O 1
ATOM 1324 N N . ALA A 1 170 ? -17.180 -3.218 13.169 1.00 73.06 170 ALA A N 1
ATOM 1325 C CA . ALA A 1 170 ? -17.209 -3.063 14.618 1.00 73.06 170 ALA A CA 1
ATOM 1326 C C . ALA A 1 170 ? -17.724 -4.371 15.242 1.00 73.06 170 ALA A C 1
ATOM 1328 O O . ALA A 1 170 ? -18.673 -4.965 14.723 1.00 73.06 170 ALA A O 1
ATOM 1329 N N . LYS A 1 171 ? -17.063 -4.838 16.303 1.00 59.53 171 LYS A N 1
ATOM 1330 C CA . LYS A 1 171 ? -17.625 -5.859 17.191 1.00 59.53 171 LYS A CA 1
ATOM 1331 C C . LYS A 1 171 ? -18.561 -5.209 18.195 1.00 59.53 171 LYS A C 1
ATOM 1333 O O . LYS A 1 171 ? -18.257 -4.062 18.593 1.00 59.53 171 LYS A O 1
#

Radius of gyration: 26.74 Å; chains: 1; bounding box: 40×71×52 Å

Sequence (171 aa):
MLITNYWKNRTAMVLFIAIGLSSGCATFQSQKTAKNDIPMQGQKQISPELREKIATEAQKAIPIEPPLGNLPKVSYGKREGTRAGIKYVYEGDLLGDIYYGKGKLIYSNGFSYEGEFKEGKYDGKGSLAYPNGDHYAGEFRQGKRHGQGILSKADGKRQEGQFVDDKFSAK

Secondary structure (DSSP, 8-state):
-----------------------------------------------HHHHHHHHHHHHHS---PPPTT-PPPEEEEEEEEEETTEEEEEEEEEETTEEEEEEEEEETTS-EEEEEEETTEEEEEEEEE-TTS-EEEEEEETTEEEEEEEEE-TTS-EEEEEEETTEEE--